Protein AF-A0A380PNF2-F1 (afdb_monomer_lite)

Sequence (68 aa):
MQQWQPGKRLLTDFDIKIGKLSASVRKQQLTDQDIQRACSATDRAITQMIQGQDHEKRPRHNHQRGDD

pLDDT: mean 78.04, std 14.94, range [47.03, 95.06]

Radius of gyration: 23.8 Å; chains: 1; bounding box: 60×52×55 Å

Foldseek 3Di:
DDDDDPPDDPDDPVNVVVVVVCVVCVPPDDDPVNVVVVVVVVVVVVVCVVVVVVPPPDDPPPPPDDDD

Structure (mmCIF, N/CA/C/O backbone):
data_AF-A0A380PNF2-F1
#
_entry.id   AF-A0A380PNF2-F1
#
loop_
_atom_site.group_PDB
_atom_site.id
_atom_site.type_symbol
_atom_site.label_atom_id
_atom_site.label_alt_id
_atom_site.label_comp_id
_atom_site.label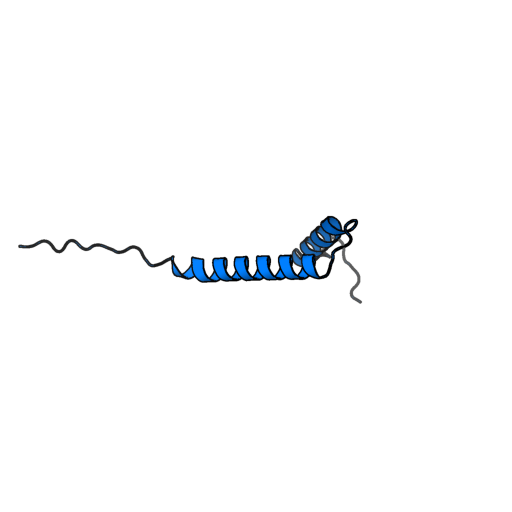_asym_id
_atom_site.label_entity_id
_atom_site.label_seq_id
_atom_site.pdbx_PDB_ins_code
_atom_site.Cartn_x
_atom_site.Cartn_y
_atom_site.Cartn_z
_atom_site.occupancy
_atom_site.B_iso_or_equiv
_atom_site.auth_seq_id
_atom_site.auth_comp_id
_atom_site.auth_asym_id
_atom_site.auth_atom_id
_atom_site.pdbx_PDB_model_num
ATOM 1 N N . MET A 1 1 ? -18.170 21.082 -13.091 1.00 62.12 1 MET A N 1
ATOM 2 C CA . MET A 1 1 ? -17.944 19.629 -12.917 1.00 62.12 1 MET A CA 1
ATOM 3 C C . MET A 1 1 ? -18.760 18.913 -13.979 1.00 62.12 1 MET A C 1
ATOM 5 O O . MET A 1 1 ? -19.903 19.302 -14.174 1.00 62.12 1 MET A O 1
ATOM 9 N N . GLN A 1 2 ? -18.189 17.961 -14.721 1.00 69.06 2 GLN A N 1
ATOM 10 C CA . GLN A 1 2 ? -18.968 17.204 -15.711 1.00 69.06 2 GLN A CA 1
ATOM 11 C C . GLN A 1 2 ? -20.052 16.386 -15.001 1.00 69.06 2 GLN A C 1
ATOM 13 O O . GLN A 1 2 ? -19.765 15.702 -14.020 1.00 69.06 2 GLN A O 1
ATOM 18 N N . GLN A 1 3 ? -21.286 16.463 -15.502 1.00 79.75 3 GLN A N 1
ATOM 19 C CA . GLN A 1 3 ? -22.392 15.638 -15.025 1.00 79.75 3 GLN A CA 1
ATOM 20 C C . GLN A 1 3 ? -22.055 14.163 -15.283 1.00 79.75 3 GLN A C 1
ATOM 22 O O . GLN A 1 3 ? -21.690 13.802 -16.408 1.00 79.75 3 GLN A O 1
ATOM 27 N N . TRP A 1 4 ? -22.176 13.311 -14.263 1.00 80.62 4 TRP A N 1
ATOM 28 C CA . TRP A 1 4 ? -22.075 11.865 -14.458 1.00 80.62 4 TRP A CA 1
ATOM 29 C C . TRP A 1 4 ? -23.151 11.395 -15.449 1.00 80.62 4 TRP A C 1
ATOM 31 O O . TRP A 1 4 ? -24.296 11.840 -15.382 1.00 80.62 4 TRP A O 1
ATOM 41 N N . GLN A 1 5 ? -22.763 10.517 -16.378 1.00 85.00 5 GLN A N 1
ATOM 42 C CA . GLN A 1 5 ? -23.640 9.945 -17.400 1.00 85.00 5 GLN A CA 1
ATOM 43 C C . GLN A 1 5 ? -23.843 8.448 -17.124 1.00 85.00 5 GLN A C 1
ATOM 45 O O . GLN A 1 5 ? -22.860 7.758 -16.821 1.00 85.00 5 GLN A O 1
ATOM 50 N N . PRO A 1 6 ? -25.068 7.918 -17.271 1.00 84.25 6 PRO A N 1
ATOM 51 C CA . PRO A 1 6 ? -25.330 6.488 -17.149 1.00 84.25 6 PRO A CA 1
ATOM 52 C C . PRO A 1 6 ? -24.414 5.659 -18.063 1.00 84.25 6 PRO A C 1
ATOM 54 O O . PRO A 1 6 ? -24.163 6.025 -19.208 1.00 84.25 6 PRO A O 1
ATOM 57 N N . GLY A 1 7 ? -23.877 4.551 -17.548 1.00 83.06 7 GLY A N 1
ATOM 58 C CA . GLY A 1 7 ? -22.970 3.663 -18.289 1.00 83.06 7 GLY A CA 1
ATOM 59 C C . GLY A 1 7 ? -21.510 4.125 -18.356 1.00 83.06 7 GLY A C 1
ATOM 60 O O . GLY A 1 7 ? -20.636 3.319 -18.677 1.00 83.06 7 GLY A O 1
ATOM 61 N N . LYS A 1 8 ? -21.192 5.375 -17.986 1.00 81.25 8 LYS A N 1
ATOM 62 C CA . LYS A 1 8 ? -19.793 5.789 -17.833 1.00 81.25 8 LYS A CA 1
ATOM 63 C C . LYS A 1 8 ? -19.226 5.264 -16.520 1.00 81.25 8 LYS A C 1
ATOM 65 O O . LYS A 1 8 ? -19.762 5.522 -15.438 1.00 81.25 8 LYS A O 1
ATOM 70 N N . ARG A 1 9 ? -18.095 4.562 -16.622 1.00 79.88 9 ARG A N 1
ATOM 71 C CA . ARG A 1 9 ? -17.325 4.109 -15.466 1.00 79.88 9 ARG A CA 1
ATOM 72 C C . ARG A 1 9 ? -16.792 5.331 -14.717 1.00 79.88 9 ARG A C 1
ATOM 74 O O . ARG A 1 9 ? -15.906 6.021 -15.208 1.00 79.88 9 ARG A O 1
ATOM 81 N N . LEU A 1 10 ? -17.385 5.610 -13.558 1.00 80.44 10 LEU A N 1
ATOM 82 C CA . LEU A 1 10 ? -17.055 6.779 -12.739 1.00 80.44 10 LEU A CA 1
ATOM 83 C C . LEU A 1 10 ? -15.715 6.612 -12.010 1.00 80.44 10 LEU A C 1
ATOM 85 O O . LEU A 1 10 ? -15.009 7.590 -11.801 1.00 80.44 10 LEU A O 1
ATOM 89 N N . LEU A 1 11 ? -15.379 5.372 -11.646 1.00 83.56 11 LEU A N 1
ATOM 90 C CA . LEU A 1 11 ? -14.158 5.019 -10.929 1.00 83.56 11 LEU A CA 1
ATOM 91 C C . LEU A 1 11 ? -13.241 4.197 -11.827 1.00 83.56 11 LEU A C 1
ATOM 93 O O . LEU A 1 11 ? -13.645 3.173 -12.385 1.00 83.56 11 LEU A O 1
ATOM 97 N N . THR A 1 12 ? -11.994 4.625 -11.935 1.00 87.94 12 THR A N 1
ATOM 98 C CA . THR A 1 12 ? -10.943 3.850 -12.586 1.00 87.94 12 THR A CA 1
ATOM 99 C C . THR A 1 12 ? -10.590 2.617 -11.753 1.00 87.94 12 THR A C 1
ATOM 101 O O . THR A 1 12 ? -10.941 2.496 -10.576 1.00 87.94 12 THR A O 1
ATOM 104 N N . ASP A 1 13 ? -9.845 1.683 -12.346 1.00 88.62 13 ASP A N 1
ATOM 105 C CA . ASP A 1 13 ? -9.313 0.546 -11.588 1.00 88.62 13 ASP A CA 1
ATOM 106 C C . ASP A 1 13 ? -8.364 0.994 -10.467 1.00 88.62 13 ASP A C 1
ATOM 108 O O . ASP A 1 13 ? -8.253 0.309 -9.450 1.00 88.62 13 ASP A O 1
ATOM 112 N N . PHE A 1 14 ? -7.708 2.148 -10.623 1.00 84.94 14 PHE A N 1
ATOM 113 C CA . PHE A 1 14 ? -6.888 2.750 -9.575 1.00 84.94 14 PHE A CA 1
ATOM 114 C C . PHE A 1 14 ? -7.744 3.194 -8.384 1.00 84.94 14 PHE A C 1
ATOM 116 O O . PHE A 1 14 ? -7.473 2.779 -7.257 1.00 84.94 14 PHE A O 1
ATOM 123 N N . ASP A 1 15 ? -8.832 3.928 -8.633 1.00 86.38 15 ASP A N 1
ATOM 124 C CA . ASP A 1 15 ? -9.742 4.394 -7.576 1.00 86.38 15 ASP A CA 1
ATOM 125 C C . ASP A 1 15 ? -10.338 3.217 -6.790 1.00 86.38 15 ASP A C 1
ATOM 127 O O . ASP A 1 15 ? -10.421 3.239 -5.561 1.00 86.38 15 ASP A O 1
ATOM 131 N N . ILE A 1 16 ? -10.694 2.136 -7.492 1.00 86.12 16 ILE A N 1
ATOM 132 C CA . ILE A 1 16 ? -11.219 0.910 -6.876 1.00 86.12 16 ILE A CA 1
ATOM 133 C C . ILE A 1 16 ? -10.161 0.235 -5.992 1.00 86.12 16 ILE A C 1
ATOM 135 O O . ILE A 1 16 ? -10.486 -0.246 -4.903 1.00 86.12 16 ILE A O 1
ATOM 139 N N . LYS A 1 17 ? -8.899 0.180 -6.437 1.00 89.81 17 LYS A N 1
ATOM 140 C CA . LYS A 1 17 ? -7.796 -0.394 -5.648 1.00 89.81 17 LYS A CA 1
ATOM 141 C C . LYS A 1 17 ? -7.545 0.416 -4.378 1.00 89.81 17 LYS A C 1
ATOM 143 O O . LYS A 1 17 ? -7.446 -0.182 -3.308 1.00 89.81 17 LYS A O 1
ATOM 148 N N . ILE A 1 18 ? -7.527 1.746 -4.480 1.00 88.88 18 ILE A N 1
ATOM 149 C CA . ILE A 1 18 ? -7.395 2.637 -3.321 1.00 88.88 18 ILE A CA 1
ATOM 150 C C . ILE A 1 18 ? -8.560 2.435 -2.350 1.00 88.88 18 ILE A C 1
ATOM 152 O O . ILE A 1 18 ? -8.328 2.216 -1.165 1.00 88.88 18 ILE A O 1
ATOM 156 N N . GLY A 1 19 ? -9.801 2.392 -2.842 1.00 85.19 19 GLY A N 1
ATOM 157 C CA . GLY A 1 19 ? -10.972 2.157 -1.994 1.00 85.19 19 GLY A CA 1
ATOM 158 C C . GLY A 1 19 ? -10.911 0.829 -1.230 1.00 85.19 19 GLY A C 1
ATOM 159 O O . GLY A 1 19 ? -11.211 0.782 -0.035 1.00 85.19 19 GLY A O 1
ATOM 160 N N . LYS A 1 20 ? -10.467 -0.253 -1.885 1.00 87.94 20 LYS A N 1
ATOM 161 C CA . LYS A 1 20 ? -10.265 -1.560 -1.234 1.00 87.94 20 LYS A CA 1
ATOM 162 C C . LYS A 1 20 ? -9.173 -1.510 -0.165 1.00 87.94 20 LYS A C 1
ATOM 164 O O . LYS A 1 20 ? -9.377 -2.058 0.915 1.00 87.94 20 LYS A O 1
ATOM 169 N N . LEU A 1 21 ? -8.060 -0.834 -0.448 1.00 84.25 21 LEU A N 1
ATOM 170 C CA . LEU A 1 21 ? -6.955 -0.664 0.496 1.00 84.25 21 LEU A CA 1
ATOM 171 C C . LEU A 1 21 ? -7.389 0.134 1.732 1.00 84.25 21 LEU A C 1
ATOM 173 O O . LEU A 1 21 ? -7.186 -0.305 2.861 1.00 84.25 21 LEU A O 1
ATOM 177 N N . SER A 1 22 ? -8.052 1.276 1.537 1.00 83.38 22 SER A N 1
ATOM 178 C CA . SER A 1 22 ? -8.583 2.075 2.645 1.00 83.38 22 SER A CA 1
ATOM 179 C C . SER A 1 22 ? -9.580 1.271 3.482 1.00 83.38 22 SER A C 1
ATOM 181 O O . SER A 1 22 ? -9.559 1.336 4.710 1.00 83.38 22 SER A O 1
ATOM 183 N N . ALA A 1 23 ? -10.422 0.455 2.841 1.00 87.38 23 ALA A N 1
ATOM 184 C CA . ALA A 1 23 ? -11.372 -0.400 3.539 1.00 87.38 23 ALA A CA 1
ATOM 185 C C . ALA A 1 23 ? -10.701 -1.510 4.366 1.00 87.38 23 ALA A C 1
ATOM 187 O O . ALA A 1 23 ? -11.222 -1.825 5.438 1.00 87.38 23 ALA A O 1
ATOM 188 N N . SER A 1 24 ? -9.583 -2.090 3.907 1.00 83.56 24 SER A N 1
ATOM 189 C CA . SER A 1 24 ? -8.891 -3.169 4.62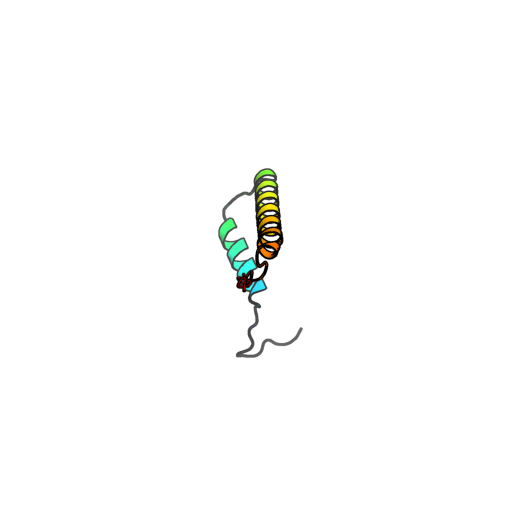8 1.00 83.56 24 SER A CA 1
ATOM 190 C C . SER A 1 24 ? -8.215 -2.698 5.914 1.00 83.56 24 SER A C 1
ATOM 192 O O . SER A 1 24 ? -8.096 -3.483 6.847 1.00 83.56 24 SER A O 1
ATOM 194 N N . VAL A 1 25 ? -7.838 -1.418 5.995 1.00 81.00 25 VAL A N 1
ATOM 195 C CA . VAL A 1 25 ? -7.167 -0.837 7.174 1.00 81.00 25 VAL A CA 1
ATOM 196 C C . VAL A 1 25 ? -8.087 0.028 8.046 1.00 81.00 25 VAL A C 1
ATOM 198 O O . VAL A 1 25 ? -7.670 0.495 9.099 1.00 81.00 25 VAL A O 1
ATOM 201 N N . ARG A 1 26 ? -9.364 0.215 7.673 1.00 79.38 26 ARG A N 1
ATOM 202 C CA . ARG A 1 26 ? -10.293 1.199 8.284 1.00 79.38 26 ARG A CA 1
ATOM 203 C C . ARG A 1 26 ? -10.564 1.059 9.791 1.00 79.38 26 ARG A C 1
ATOM 205 O O . ARG A 1 26 ? -11.199 1.931 10.371 1.00 79.38 26 ARG A O 1
ATOM 212 N N . LYS A 1 27 ? -10.185 -0.062 10.410 1.00 80.75 27 LYS A N 1
ATOM 213 C CA . LYS A 1 27 ? -10.345 -0.329 11.855 1.00 80.75 27 LYS A CA 1
ATOM 214 C C . LYS A 1 27 ? -9.012 -0.582 12.565 1.00 80.75 27 LYS A C 1
ATOM 216 O O . LYS A 1 27 ? -9.016 -0.953 13.733 1.00 80.75 27 LYS A O 1
ATOM 221 N N . GLN A 1 28 ? -7.892 -0.422 11.867 1.00 81.69 28 GLN A N 1
ATOM 222 C CA . GLN A 1 28 ? -6.560 -0.523 12.446 1.00 81.69 28 GLN A CA 1
ATOM 223 C C . GLN A 1 28 ? -6.020 0.875 12.708 1.00 81.69 28 GLN A C 1
ATOM 225 O O . GLN A 1 28 ? -6.074 1.749 11.845 1.00 81.69 28 GLN A O 1
ATOM 230 N N . GLN A 1 29 ? -5.473 1.070 13.902 1.00 84.75 29 GLN A N 1
ATOM 231 C CA . GLN A 1 29 ? -4.616 2.208 14.172 1.00 84.75 29 GLN A CA 1
ATOM 232 C C . GLN A 1 29 ? -3.215 1.819 13.703 1.00 84.75 29 GLN A C 1
ATOM 234 O O . GLN A 1 29 ? -2.590 0.938 14.288 1.00 84.75 29 GLN A O 1
ATOM 239 N N . LEU A 1 30 ? -2.771 2.406 12.596 1.00 84.12 30 LEU A N 1
ATOM 240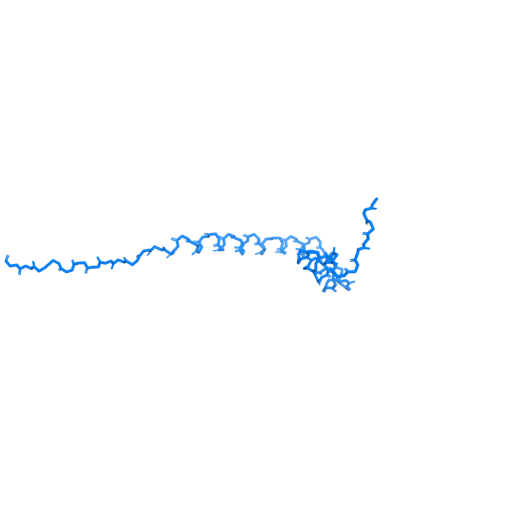 C CA . LEU A 1 30 ? -1.433 2.164 12.071 1.00 84.12 30 LEU A CA 1
ATOM 241 C C . LEU A 1 30 ? -0.451 3.066 12.809 1.00 84.12 30 LEU A C 1
ATOM 243 O O . LEU A 1 30 ? -0.684 4.269 12.935 1.00 84.12 30 LEU A O 1
ATOM 247 N N . THR A 1 31 ? 0.634 2.479 13.297 1.00 91.56 31 THR A N 1
ATOM 248 C CA . THR A 1 31 ? 1.759 3.240 13.838 1.00 91.56 31 THR A CA 1
ATOM 249 C C . THR A 1 31 ? 2.679 3.688 12.704 1.00 91.56 31 THR A C 1
ATOM 251 O O . THR A 1 31 ? 2.694 3.089 11.625 1.00 91.56 31 THR A O 1
ATOM 254 N N . ASP A 1 32 ? 3.522 4.690 12.955 1.00 91.25 32 ASP A N 1
ATOM 255 C CA . ASP A 1 32 ? 4.548 5.103 11.987 1.00 91.25 32 ASP A CA 1
ATOM 256 C C . ASP A 1 32 ? 5.462 3.935 11.599 1.00 91.25 32 ASP A C 1
ATOM 258 O O . ASP A 1 32 ? 5.877 3.809 10.448 1.00 91.25 32 ASP A O 1
ATOM 262 N N . GLN A 1 33 ? 5.732 3.025 12.538 1.00 92.88 33 GLN A N 1
ATOM 263 C CA . GLN A 1 33 ? 6.540 1.846 12.264 1.00 92.88 33 GLN A CA 1
ATOM 264 C C . GLN A 1 33 ? 5.849 0.887 11.284 1.00 92.88 33 GLN A C 1
ATOM 266 O O . GLN A 1 33 ? 6.527 0.300 10.442 1.00 92.88 33 GLN A O 1
ATOM 271 N N . ASP A 1 34 ? 4.525 0.730 11.361 1.00 87.81 34 ASP A N 1
ATOM 272 C CA . ASP A 1 34 ? 3.765 -0.103 10.421 1.00 87.81 34 ASP A CA 1
ATOM 273 C C . ASP A 1 34 ? 3.827 0.474 9.005 1.00 87.81 34 ASP A C 1
ATOM 275 O O . ASP A 1 34 ? 4.055 -0.262 8.042 1.00 87.81 34 ASP A O 1
ATOM 279 N N . ILE A 1 35 ? 3.719 1.802 8.890 1.00 87.75 35 ILE A N 1
ATOM 280 C CA . ILE A 1 35 ? 3.851 2.524 7.619 1.00 87.75 35 ILE A CA 1
ATOM 281 C C . ILE A 1 35 ? 5.255 2.316 7.039 1.00 87.75 35 ILE A C 1
ATOM 283 O O . ILE A 1 35 ? 5.393 1.903 5.889 1.00 87.75 35 ILE A O 1
ATOM 287 N N . GLN A 1 36 ? 6.305 2.516 7.841 1.00 93.75 36 GLN A N 1
ATOM 288 C CA . GLN A 1 36 ? 7.695 2.339 7.401 1.00 93.75 36 GLN A CA 1
ATOM 289 C C . GLN A 1 36 ? 7.987 0.906 6.937 1.00 93.75 36 GLN A C 1
ATOM 291 O O . GLN A 1 36 ? 8.652 0.698 5.915 1.00 93.75 36 GLN A O 1
ATOM 296 N N . ARG A 1 37 ? 7.458 -0.099 7.650 1.00 92.44 37 ARG A N 1
ATOM 297 C CA . ARG A 1 37 ? 7.580 -1.509 7.250 1.00 92.44 37 ARG A CA 1
ATOM 298 C C . ARG A 1 37 ? 6.867 -1.777 5.927 1.00 92.44 37 ARG A C 1
ATOM 300 O O . ARG A 1 37 ? 7.444 -2.440 5.068 1.00 92.44 37 ARG A O 1
ATOM 307 N N . ALA A 1 38 ? 5.649 -1.264 5.754 1.00 88.62 38 ALA A N 1
ATOM 308 C CA . ALA A 1 38 ? 4.878 -1.438 4.526 1.00 88.62 38 ALA A CA 1
ATOM 309 C C . ALA A 1 38 ? 5.569 -0.789 3.314 1.00 88.62 38 ALA A C 1
ATOM 311 O O . ALA A 1 38 ? 5.678 -1.428 2.265 1.00 88.62 38 ALA A O 1
ATOM 312 N N . CYS A 1 39 ? 6.104 0.428 3.471 1.00 91.06 39 CYS A N 1
ATOM 313 C CA . CYS A 1 39 ? 6.897 1.096 2.436 1.00 91.06 39 CYS A CA 1
ATOM 314 C C . CYS A 1 39 ? 8.133 0.266 2.072 1.00 91.06 39 CYS A C 1
ATOM 316 O O . CYS A 1 39 ? 8.306 -0.108 0.917 1.00 91.06 39 CYS A O 1
ATOM 318 N N . SER A 1 40 ? 8.919 -0.147 3.072 1.00 95.06 40 SER A N 1
ATOM 319 C CA . SER A 1 40 ? 10.125 -0.956 2.848 1.00 95.06 40 SER A CA 1
ATOM 320 C C . SER A 1 40 ? 9.826 -2.291 2.153 1.00 95.06 40 SER A C 1
ATOM 322 O O . SER A 1 40 ? 10.595 -2.744 1.307 1.00 95.06 40 SER A O 1
ATOM 324 N N . ALA A 1 41 ? 8.719 -2.951 2.509 1.00 93.88 41 ALA A N 1
ATOM 325 C CA . ALA A 1 41 ? 8.289 -4.187 1.859 1.00 93.88 41 ALA A CA 1
ATOM 326 C C . ALA A 1 41 ? 7.880 -3.951 0.397 1.00 93.88 41 ALA A C 1
ATOM 328 O O . ALA A 1 41 ? 8.231 -4.747 -0.475 1.00 93.88 41 ALA A O 1
ATOM 329 N N . THR A 1 42 ? 7.189 -2.842 0.130 1.00 92.31 42 THR A N 1
ATOM 330 C CA . THR A 1 42 ? 6.771 -2.445 -1.219 1.00 92.31 42 THR A CA 1
ATOM 331 C C . THR A 1 42 ? 7.980 -2.143 -2.101 1.00 92.31 42 THR A C 1
ATOM 333 O O . THR A 1 42 ? 8.084 -2.697 -3.194 1.00 92.31 42 THR A O 1
ATOM 336 N N . ASP A 1 43 ? 8.943 -1.362 -1.609 1.00 93.38 43 ASP A N 1
ATOM 337 C CA . ASP A 1 43 ? 10.164 -1.021 -2.349 1.00 93.38 43 ASP A CA 1
ATOM 338 C C . ASP A 1 43 ? 10.987 -2.264 -2.696 1.00 93.38 43 ASP A C 1
ATOM 340 O O . ASP A 1 43 ? 11.494 -2.397 -3.813 1.00 93.38 43 ASP A O 1
ATOM 344 N N . ARG A 1 44 ? 11.076 -3.226 -1.768 1.00 93.56 44 ARG A N 1
ATOM 345 C CA . ARG A 1 44 ? 11.723 -4.521 -2.027 1.00 93.56 44 ARG A CA 1
ATOM 346 C C . ARG A 1 44 ? 11.002 -5.303 -3.117 1.00 93.56 44 ARG A C 1
ATOM 348 O O . ARG A 1 44 ? 11.668 -5.838 -3.997 1.00 93.56 44 ARG A O 1
ATOM 355 N N . ALA A 1 45 ? 9.672 -5.363 -3.076 1.00 90.69 45 ALA A N 1
ATOM 356 C CA . ALA A 1 45 ? 8.889 -6.056 -4.095 1.00 90.69 45 ALA A CA 1
ATOM 357 C C . ALA A 1 45 ? 9.076 -5.412 -5.479 1.00 90.69 45 ALA A C 1
ATOM 359 O O . ALA A 1 45 ? 9.341 -6.119 -6.447 1.00 90.69 45 ALA A O 1
ATOM 360 N N . ILE A 1 46 ? 9.034 -4.078 -5.564 1.00 90.19 46 ILE A N 1
ATOM 361 C CA . ILE A 1 46 ? 9.305 -3.334 -6.803 1.00 90.19 46 ILE A CA 1
ATOM 362 C C . ILE A 1 46 ? 10.723 -3.628 -7.303 1.00 90.19 46 ILE A C 1
ATOM 364 O O . ILE A 1 46 ? 10.911 -3.953 -8.473 1.00 90.19 46 ILE A O 1
ATOM 368 N N . THR A 1 47 ? 11.715 -3.579 -6.413 1.00 92.44 47 THR A N 1
ATOM 369 C CA . THR A 1 47 ? 13.117 -3.870 -6.744 1.00 92.44 47 THR A CA 1
ATOM 370 C C . THR A 1 47 ? 13.275 -5.284 -7.306 1.00 92.44 47 THR A C 1
ATOM 372 O O . THR A 1 47 ? 13.935 -5.466 -8.325 1.00 92.44 47 THR A O 1
ATOM 375 N N . GLN A 1 48 ? 12.631 -6.282 -6.695 1.00 87.81 48 GLN A N 1
ATOM 376 C CA . GLN A 1 48 ? 12.649 -7.667 -7.176 1.00 87.81 48 GLN A CA 1
ATOM 377 C C . GLN A 1 48 ? 11.958 -7.819 -8.531 1.00 87.81 48 GLN A C 1
ATOM 379 O O . GLN A 1 48 ? 12.456 -8.546 -9.385 1.00 87.81 48 GLN A O 1
ATOM 384 N N . MET A 1 49 ? 10.836 -7.129 -8.749 1.00 86.00 49 MET A N 1
ATOM 385 C CA . MET A 1 49 ? 10.151 -7.137 -10.042 1.00 86.00 49 MET A CA 1
ATOM 386 C C . MET A 1 49 ? 11.037 -6.556 -11.146 1.00 86.00 49 MET A C 1
ATOM 388 O O . MET A 1 49 ? 11.106 -7.135 -12.223 1.00 86.00 49 MET A O 1
ATOM 392 N N . ILE A 1 50 ? 11.743 -5.457 -10.865 1.00 88.12 50 ILE A N 1
ATOM 393 C CA . ILE A 1 50 ? 12.673 -4.832 -11.813 1.00 88.12 50 ILE A CA 1
ATOM 394 C C . ILE A 1 50 ? 13.869 -5.759 -12.085 1.00 88.12 50 ILE A C 1
ATOM 396 O O . ILE A 1 50 ? 14.197 -6.014 -13.237 1.00 88.12 50 ILE A O 1
ATOM 400 N N . GLN A 1 51 ? 14.493 -6.323 -11.046 1.00 80.69 51 GLN A N 1
ATOM 401 C CA . GLN A 1 51 ? 15.659 -7.210 -11.191 1.00 80.69 51 GLN A CA 1
ATOM 402 C C . GLN A 1 51 ? 15.318 -8.553 -11.858 1.00 80.69 51 GLN A C 1
ATOM 404 O O . GLN A 1 51 ? 16.123 -9.110 -12.600 1.00 80.69 51 GLN A O 1
ATOM 409 N N . GLY A 1 52 ? 14.118 -9.086 -11.618 1.00 66.88 52 GLY A N 1
ATOM 410 C CA . GLY A 1 52 ? 13.644 -10.332 -12.223 1.00 66.88 52 GLY A CA 1
ATOM 411 C C . GLY A 1 52 ? 13.355 -10.225 -13.724 1.00 66.88 52 GLY A C 1
ATOM 412 O O . GLY A 1 52 ? 13.347 -11.245 -14.409 1.00 66.88 52 GLY A O 1
ATOM 413 N N . GLN A 1 53 ? 13.166 -9.012 -14.255 1.00 59.81 53 GLN A N 1
ATOM 414 C CA . GLN A 1 53 ? 12.957 -8.778 -15.689 1.00 59.81 53 GLN A CA 1
ATOM 415 C C . GLN A 1 53 ? 14.249 -8.901 -16.517 1.00 59.81 53 GLN A C 1
ATOM 417 O O . GLN A 1 53 ? 14.176 -9.189 -17.710 1.00 59.81 53 GLN A O 1
ATOM 422 N N . ASP A 1 54 ? 15.430 -8.792 -15.897 1.00 56.59 54 ASP A N 1
ATOM 423 C CA . ASP A 1 54 ? 16.724 -8.937 -16.586 1.00 56.59 54 ASP A CA 1
ATOM 424 C C . ASP A 1 54 ? 17.102 -10.401 -16.902 1.00 56.59 54 ASP A C 1
ATOM 426 O O . ASP A 1 54 ? 18.072 -10.662 -17.626 1.00 56.59 54 ASP A O 1
ATOM 430 N N . HIS A 1 55 ? 16.347 -11.374 -16.374 1.00 55.38 55 HIS A N 1
ATOM 431 C CA . HIS A 1 55 ? 16.599 -12.808 -16.553 1.00 55.38 55 HIS A CA 1
ATOM 432 C C . HIS A 1 55 ? 15.870 -13.451 -17.744 1.00 55.38 55 HIS A C 1
ATOM 434 O O . HIS A 1 55 ? 16.157 -14.605 -18.061 1.00 55.38 55 HIS A O 1
ATOM 440 N N . GLU A 1 56 ? 15.051 -12.709 -18.496 1.00 56.16 56 GLU A N 1
ATOM 441 C CA . GLU A 1 56 ? 14.537 -13.112 -19.821 1.00 56.16 56 GLU A CA 1
ATOM 442 C C . GLU A 1 56 ? 15.652 -13.028 -20.899 1.00 56.16 56 GLU A C 1
ATOM 444 O O . GLU A 1 56 ? 15.498 -12.487 -21.996 1.00 56.16 56 GLU A O 1
ATOM 449 N N . LYS A 1 57 ? 16.849 -13.549 -20.597 1.00 53.91 57 LYS A N 1
ATOM 450 C CA . LYS A 1 57 ? 17.942 -13.673 -21.567 1.00 53.91 57 LYS A CA 1
ATOM 451 C C . LYS A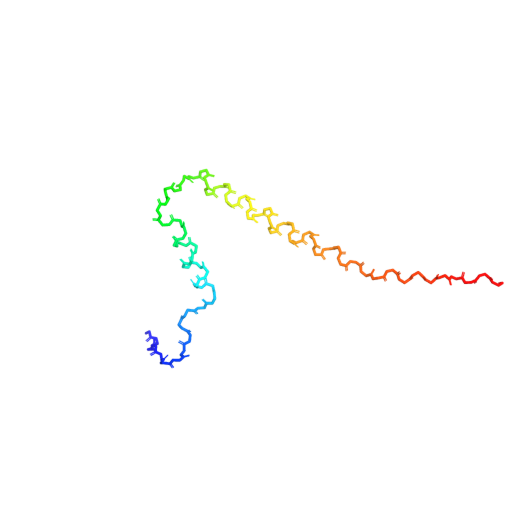 1 57 ? 17.697 -14.898 -22.442 1.00 53.91 57 LYS A C 1
ATOM 453 O O . LYS A 1 57 ? 18.016 -16.007 -22.038 1.00 53.91 57 LYS A O 1
ATOM 458 N N . ARG A 1 58 ? 17.174 -14.623 -23.646 1.00 56.72 58 ARG A N 1
ATOM 459 C CA . ARG A 1 58 ? 17.360 -15.295 -24.955 1.00 56.72 58 ARG A CA 1
ATOM 460 C C . ARG A 1 58 ? 17.643 -16.815 -24.941 1.00 56.72 58 ARG A C 1
ATOM 462 O O . ARG A 1 58 ? 18.648 -17.235 -24.367 1.00 56.72 58 ARG A O 1
ATOM 469 N N . PRO A 1 59 ? 16.914 -17.632 -25.730 1.00 50.34 59 PRO A N 1
ATOM 470 C CA . PRO A 1 59 ? 17.291 -19.027 -25.927 1.00 50.34 59 PRO A CA 1
ATOM 471 C C . PRO A 1 59 ? 18.693 -19.089 -26.546 1.00 50.34 59 PRO A C 1
ATOM 473 O O . PRO A 1 59 ? 18.942 -18.567 -27.636 1.00 50.34 59 PRO A O 1
ATOM 476 N N . ARG A 1 60 ? 19.637 -19.703 -25.827 1.00 57.00 60 ARG A N 1
ATOM 477 C CA . ARG A 1 60 ? 20.956 -20.044 -26.362 1.00 57.00 60 ARG A CA 1
ATOM 478 C C . ARG A 1 60 ? 20.752 -21.120 -27.426 1.00 57.00 60 ARG A C 1
ATOM 480 O O . ARG A 1 60 ? 20.654 -22.298 -27.098 1.00 57.00 60 ARG A O 1
ATOM 487 N N . HIS A 1 61 ? 20.675 -20.719 -28.694 1.00 50.62 61 HIS A N 1
ATOM 488 C CA . HIS A 1 61 ? 20.828 -21.649 -29.808 1.00 50.62 61 HIS A CA 1
ATOM 489 C C . HIS A 1 61 ? 22.253 -22.200 -29.772 1.00 50.62 61 HIS A C 1
ATOM 491 O O . HIS A 1 61 ? 23.196 -21.569 -30.250 1.00 50.62 61 HIS A O 1
ATOM 497 N N . ASN A 1 62 ? 22.399 -23.371 -29.161 1.00 51.28 62 ASN A N 1
ATOM 498 C CA . ASN A 1 62 ? 23.618 -24.155 -29.187 1.00 51.28 62 ASN A CA 1
ATOM 499 C C . ASN A 1 62 ? 23.738 -24.750 -30.600 1.00 51.28 62 ASN A C 1
ATOM 501 O O . ASN A 1 62 ? 23.203 -25.820 -30.873 1.00 51.28 62 ASN A O 1
ATOM 505 N N . HIS A 1 63 ? 24.364 -24.027 -31.533 1.00 50.22 63 HIS A N 1
ATOM 506 C CA . HIS A 1 63 ? 24.799 -24.644 -32.784 1.00 50.22 63 HIS A CA 1
ATOM 507 C C . HIS A 1 63 ? 25.955 -25.581 -32.433 1.00 50.22 63 HIS A C 1
ATOM 509 O O . HIS A 1 63 ? 27.087 -25.137 -32.244 1.00 50.22 63 HIS A O 1
ATOM 515 N N . GLN A 1 64 ? 25.652 -26.875 -32.309 1.00 50.91 64 GLN A N 1
ATOM 516 C CA . GLN A 1 64 ? 26.653 -27.923 -32.458 1.00 50.91 64 GLN A CA 1
ATOM 517 C C . GLN A 1 64 ? 27.261 -27.758 -33.849 1.00 50.91 64 GLN A C 1
ATOM 519 O O . GLN A 1 64 ? 26.636 -28.051 -34.865 1.00 50.91 64 GLN A O 1
ATOM 524 N N . ARG A 1 65 ? 28.466 -27.194 -33.874 1.00 47.03 65 ARG A N 1
ATOM 525 C CA . ARG A 1 65 ? 29.339 -27.198 -35.036 1.00 47.03 65 ARG A CA 1
ATOM 526 C C . ARG A 1 65 ? 29.791 -28.648 -35.194 1.00 47.03 65 ARG A C 1
ATOM 528 O O . ARG A 1 65 ? 30.463 -29.159 -34.306 1.00 47.03 65 A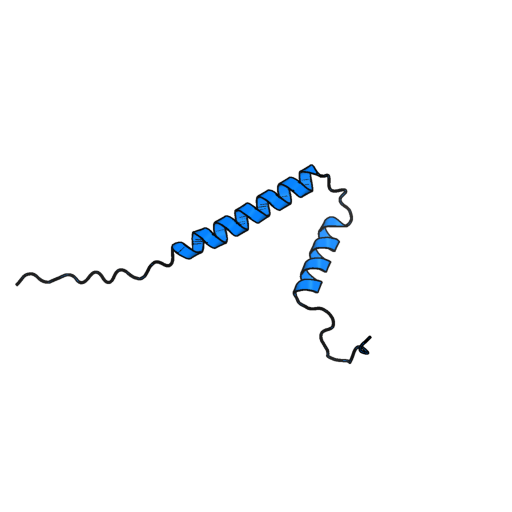RG A O 1
ATOM 535 N N . GLY A 1 66 ? 29.301 -29.317 -36.234 1.00 51.28 66 GLY A N 1
ATOM 536 C CA . GLY A 1 66 ? 29.830 -30.608 -36.653 1.00 51.28 66 GLY A CA 1
ATOM 537 C C . GLY A 1 66 ? 31.286 -30.432 -37.064 1.00 51.28 66 GLY A C 1
ATOM 538 O O . GLY A 1 66 ? 31.602 -29.495 -37.801 1.00 51.28 66 GLY A O 1
ATOM 539 N N . ASP A 1 67 ? 32.140 -31.285 -36.516 1.00 54.66 67 ASP A N 1
ATOM 540 C CA . ASP A 1 67 ? 33.489 -31.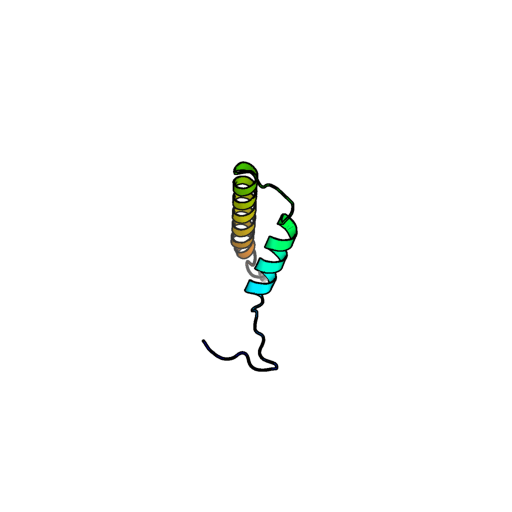518 -37.008 1.00 54.66 67 ASP A CA 1
ATOM 541 C C . ASP A 1 67 ? 33.376 -32.473 -38.210 1.00 54.66 67 ASP A C 1
ATOM 543 O O . ASP A 1 67 ? 32.903 -33.598 -38.042 1.00 54.66 67 ASP A O 1
ATOM 547 N N . ASP A 1 68 ? 33.779 -32.000 -39.393 1.00 51.50 68 ASP A N 1
ATOM 548 C CA . ASP A 1 68 ? 34.192 -32.797 -40.561 1.00 51.50 68 ASP A CA 1
ATOM 549 C C . ASP A 1 68 ? 35.654 -32.441 -40.879 1.00 51.50 68 ASP A C 1
ATOM 551 O O . ASP A 1 68 ? 35.976 -31.224 -40.873 1.00 51.50 68 ASP A O 1
#

Organism: Yersinia frederiksenii (NCBI:txid29484)

Secondary structure (DSSP, 8-state):
-PPP-TTS--S-HHHHHHHHHHHHHTT----HHHHHHHHHHHHHHHHHHHHHGGG-------------